Protein AF-A0A522X2L2-F1 (afdb_monomer_lite)

Secondary structure (DSSP, 8-state):
----TTSPP-EEEEETTTTEEEEEE--TT--S------HHHHHTT--

Structure (mmCIF, N/CA/C/O backbone):
data_AF-A0A522X2L2-F1
#
_entry.id   AF-A0A522X2L2-F1
#
loop_
_atom_site.group_PDB
_atom_site.id
_atom_site.type_symbol
_atom_site.label_atom_id
_atom_site.label_alt_id
_atom_site.label_comp_id
_atom_site.label_asym_id
_atom_site.label_entity_id
_atom_site.label_seq_id
_atom_site.pdbx_PDB_ins_code
_atom_site.Cartn_x
_atom_site.Cartn_y
_atom_site.Cartn_z
_atom_site.occupancy
_atom_site.B_iso_or_equiv
_atom_site.auth_seq_id
_atom_site.auth_comp_id
_atom_site.auth_asym_id
_atom_site.auth_atom_id
_atom_site.pdbx_PDB_model_num
ATOM 1 N N . ILE A 1 1 ? -7.239 5.592 4.610 1.00 52.50 1 ILE A N 1
ATOM 2 C CA . ILE A 1 1 ? -8.269 5.566 5.673 1.00 52.50 1 ILE A CA 1
ATOM 3 C C . ILE A 1 1 ? -7.593 6.095 6.921 1.00 52.50 1 ILE A C 1
ATOM 5 O O . ILE A 1 1 ? -6.718 5.418 7.446 1.00 52.50 1 ILE A O 1
ATOM 9 N N . TRP A 1 2 ? -7.915 7.320 7.326 1.00 51.41 2 TRP A N 1
ATOM 10 C CA . TRP A 1 2 ? -7.583 7.782 8.669 1.00 51.41 2 TRP A CA 1
ATOM 11 C C . TRP A 1 2 ? -8.655 7.191 9.580 1.00 51.41 2 TRP A C 1
ATOM 13 O O . TRP A 1 2 ? -9.736 7.751 9.725 1.00 51.41 2 TRP A O 1
ATOM 23 N N . ALA A 1 3 ? -8.408 5.969 10.041 1.00 60.78 3 ALA A N 1
ATOM 24 C CA . ALA A 1 3 ? -9.298 5.288 10.966 1.00 60.78 3 ALA A CA 1
ATOM 25 C C . ALA A 1 3 ? -9.089 5.870 12.378 1.00 60.78 3 ALA A C 1
ATOM 27 O O . ALA A 1 3 ? -8.053 6.496 12.637 1.00 60.78 3 ALA A O 1
ATOM 28 N N . GLY A 1 4 ? -10.062 5.718 13.276 1.00 61.47 4 GLY A N 1
ATOM 29 C CA . GLY A 1 4 ? -9.919 6.158 14.664 1.00 61.47 4 GLY A CA 1
ATOM 30 C C . GLY A 1 4 ? -8.708 5.501 15.335 1.00 61.47 4 GLY A C 1
ATOM 31 O O . GLY A 1 4 ? -8.211 4.474 14.883 1.00 61.47 4 GLY A O 1
ATOM 32 N N . LYS A 1 5 ? -8.221 6.072 16.445 1.0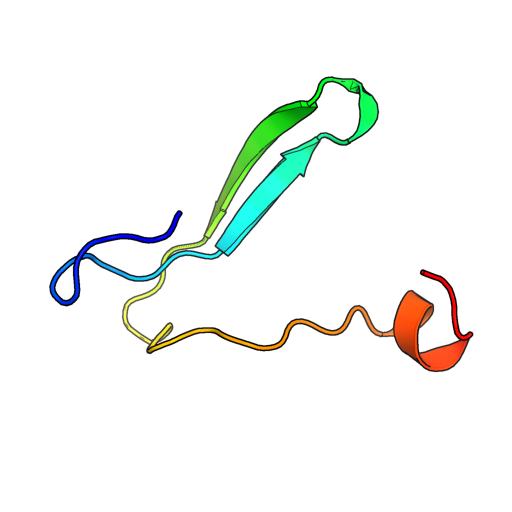0 65.19 5 LYS A N 1
ATOM 33 C CA . LYS A 1 5 ? -7.022 5.587 17.169 1.00 65.19 5 LYS A CA 1
ATOM 34 C C . LYS A 1 5 ? -7.086 4.093 17.548 1.00 65.19 5 LYS A C 1
ATOM 36 O O . LYS A 1 5 ? -6.052 3.478 17.784 1.00 65.19 5 LYS A O 1
ATOM 41 N N . THR A 1 6 ? -8.292 3.539 17.634 1.00 68.06 6 THR A N 1
ATOM 42 C CA . THR A 1 6 ? -8.597 2.155 18.019 1.00 68.06 6 THR A CA 1
ATOM 43 C C . THR A 1 6 ? -8.837 1.219 16.840 1.00 68.06 6 THR A C 1
ATOM 45 O O . THR A 1 6 ? -8.917 0.008 17.035 1.00 68.06 6 THR A O 1
ATOM 48 N N . ASP A 1 7 ? -8.987 1.754 15.633 1.00 75.44 7 ASP A N 1
ATOM 49 C CA . ASP A 1 7 ? -9.334 0.950 14.474 1.00 75.44 7 ASP A CA 1
ATOM 50 C C . ASP A 1 7 ? -8.095 0.233 13.915 1.00 75.44 7 ASP A C 1
ATOM 52 O O . ASP A 1 7 ? -6.998 0.805 13.887 1.00 75.44 7 ASP A O 1
ATOM 56 N N . PRO A 1 8 ? -8.245 -1.008 13.416 1.00 78.25 8 PRO A N 1
ATOM 57 C CA . PRO A 1 8 ? -7.146 -1.728 12.794 1.00 78.25 8 PRO A CA 1
ATOM 58 C C . PRO A 1 8 ? -6.569 -0.941 11.618 1.00 78.25 8 PRO A C 1
ATOM 60 O O . PRO A 1 8 ? -7.283 -0.540 10.693 1.00 78.25 8 PRO A O 1
ATOM 63 N N . SER A 1 9 ? -5.251 -0.761 11.638 1.00 88.12 9 SER A N 1
ATOM 64 C CA . SER A 1 9 ? -4.520 -0.141 10.538 1.00 88.12 9 SER A CA 1
ATOM 65 C C . SER A 1 9 ? -4.639 -0.969 9.256 1.00 88.12 9 SER A C 1
ATOM 67 O O . SER A 1 9 ? -4.779 -2.193 9.284 1.00 88.12 9 SER A O 1
ATOM 69 N N . ALA A 1 10 ? -4.569 -0.295 8.110 1.00 92.06 10 ALA A N 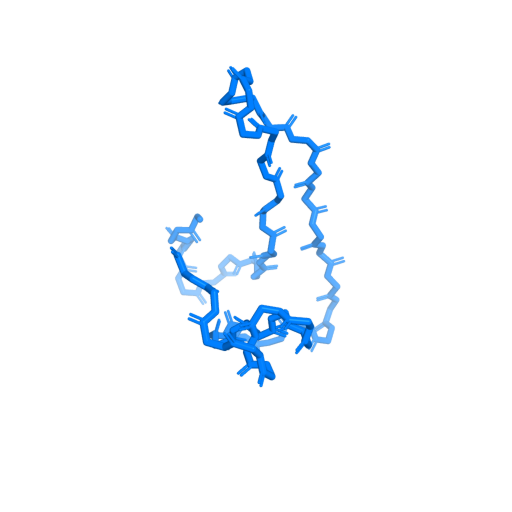1
ATOM 70 C CA . ALA A 1 10 ? -4.634 -0.947 6.809 1.00 92.06 10 ALA A CA 1
ATOM 71 C C . ALA A 1 10 ? -3.828 -0.185 5.755 1.00 92.06 10 ALA A C 1
ATOM 73 O O . ALA A 1 10 ? -3.702 1.042 5.812 1.00 92.06 10 ALA A O 1
ATOM 74 N N . ILE A 1 11 ? -3.343 -0.908 4.746 1.00 93.38 11 ILE A N 1
ATOM 75 C CA . ILE A 1 11 ? -2.855 -0.322 3.492 1.00 93.38 11 ILE A CA 1
ATOM 76 C C . ILE A 1 11 ? -3.933 -0.533 2.433 1.00 93.38 11 ILE A C 1
ATOM 78 O O . ILE A 1 11 ? -4.406 -1.648 2.225 1.00 93.38 11 ILE A O 1
ATOM 82 N N . VAL A 1 12 ? -4.332 0.548 1.769 1.00 94.69 12 VAL A N 1
ATOM 83 C CA . VAL A 1 12 ? -5.360 0.519 0.726 1.00 94.69 12 VAL A CA 1
ATOM 84 C C . VAL A 1 12 ? -4.687 0.633 -0.633 1.00 94.69 12 VAL A C 1
ATOM 86 O O . VAL A 1 12 ? -3.940 1.580 -0.870 1.00 94.69 12 VAL A O 1
ATOM 89 N N . VAL A 1 13 ? -4.966 -0.321 -1.518 1.00 96.19 13 VAL A N 1
ATOM 90 C CA . VAL A 1 13 ? -4.506 -0.317 -2.908 1.00 96.19 13 VAL A CA 1
ATOM 91 C C . VAL A 1 13 ? -5.669 0.116 -3.790 1.00 96.19 13 VAL A C 1
ATOM 93 O O . VAL A 1 13 ? -6.745 -0.489 -3.759 1.00 96.19 13 VAL A O 1
ATOM 96 N N . ILE A 1 14 ? -5.446 1.161 -4.578 1.00 97.06 14 ILE A N 1
ATOM 97 C CA . ILE A 1 14 ? -6.419 1.721 -5.517 1.00 97.06 14 ILE A CA 1
ATOM 98 C C . ILE A 1 14 ? -5.989 1.366 -6.938 1.00 97.06 14 ILE A C 1
ATOM 100 O O . ILE A 1 14 ? -4.800 1.350 -7.254 1.00 97.06 14 ILE A O 1
ATOM 104 N N . ASP 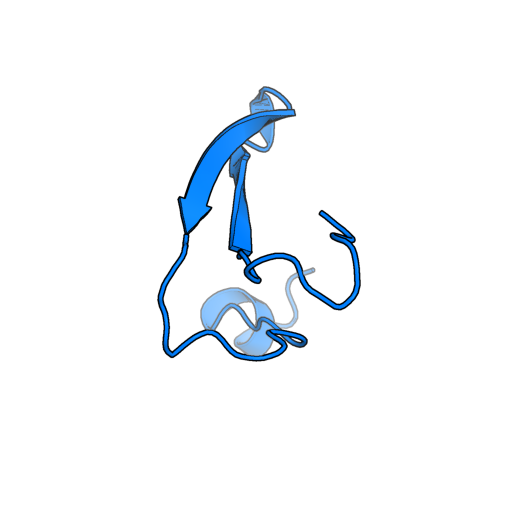A 1 15 ? -6.959 1.048 -7.787 1.00 98.06 15 ASP A N 1
ATOM 105 C CA . ASP A 1 15 ? -6.745 0.998 -9.227 1.00 98.06 15 ASP A CA 1
ATOM 106 C C . ASP A 1 15 ? -6.725 2.430 -9.770 1.00 98.06 15 ASP A C 1
ATOM 108 O O . ASP A 1 15 ? -7.732 3.132 -9.702 1.00 98.06 15 ASP A O 1
ATOM 112 N N . ASP A 1 16 ? -5.578 2.867 -10.281 1.00 97.75 16 ASP A N 1
ATOM 113 C CA . ASP A 1 16 ? -5.368 4.249 -10.722 1.00 97.75 16 ASP A CA 1
ATOM 114 C C . ASP A 1 16 ? -6.298 4.658 -11.880 1.00 97.75 16 ASP A C 1
ATOM 116 O O . ASP A 1 16 ? -6.954 5.699 -11.828 1.00 97.75 16 ASP A O 1
ATOM 120 N N . LYS A 1 17 ? -6.461 3.786 -12.884 1.00 97.75 17 LYS A N 1
ATOM 121 C CA . LYS A 1 17 ? -7.262 4.073 -14.087 1.00 97.75 17 LYS A CA 1
ATOM 122 C C . LYS A 1 17 ? -8.730 4.315 -13.758 1.00 97.75 17 LYS A C 1
ATOM 124 O O . LYS A 1 17 ? -9.371 5.197 -14.328 1.00 97.75 17 LYS A O 1
ATOM 129 N N . THR A 1 18 ? -9.278 3.496 -12.868 1.00 97.81 18 THR A N 1
ATOM 130 C CA . THR A 1 18 ? -10.708 3.516 -12.532 1.00 97.81 18 THR A CA 1
ATOM 131 C C . THR A 1 18 ? -11.015 4.278 -11.249 1.00 97.81 18 THR A C 1
ATOM 133 O O . THR A 1 18 ? -12.181 4.580 -10.994 1.00 97.81 18 THR A O 1
ATOM 136 N N . ARG A 1 19 ? -9.993 4.581 -10.438 1.00 95.75 19 ARG A N 1
ATOM 137 C CA . ARG A 1 19 ? -10.099 5.149 -9.084 1.00 95.75 19 ARG A CA 1
ATOM 138 C C . ARG A 1 19 ? -10.955 4.304 -8.137 1.00 95.75 19 ARG A C 1
ATOM 140 O O . ARG A 1 19 ? -11.544 4.817 -7.186 1.00 95.75 19 ARG A O 1
ATOM 147 N N . LYS A 1 20 ? -11.032 2.996 -8.393 1.00 97.06 20 LYS A N 1
ATOM 148 C CA . LYS A 1 20 ? -11.788 2.044 -7.573 1.00 97.06 20 LYS A CA 1
ATOM 149 C C . LYS A 1 20 ? -10.881 1.321 -6.588 1.00 97.06 20 LYS A C 1
ATOM 151 O O . LYS A 1 20 ? -9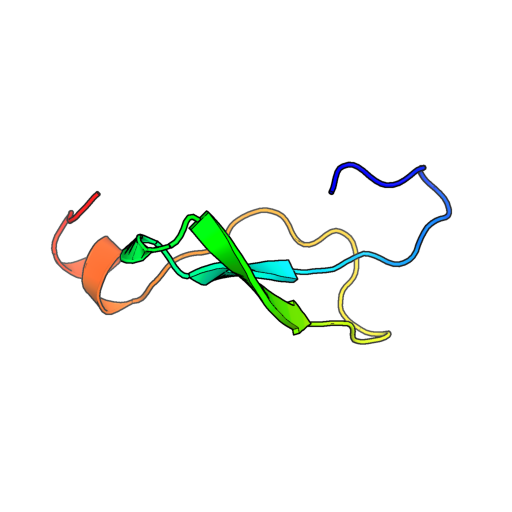.683 1.150 -6.810 1.00 97.06 20 LYS A O 1
ATOM 156 N N . LEU A 1 21 ? -11.482 0.864 -5.493 1.00 96.31 21 LEU A N 1
ATOM 157 C CA . LEU A 1 21 ? -10.810 0.016 -4.520 1.00 96.31 21 LEU A CA 1
ATOM 158 C C . LEU A 1 21 ? -10.368 -1.290 -5.188 1.00 96.31 21 LEU A C 1
ATOM 160 O O . LEU A 1 21 ? -11.205 -2.024 -5.710 1.00 96.31 21 LEU A O 1
ATOM 164 N N . LYS A 1 22 ? -9.065 -1.581 -5.141 1.00 97.19 22 LYS A N 1
ATOM 165 C CA . LYS A 1 22 ? -8.499 -2.821 -5.681 1.00 97.19 22 LYS A CA 1
ATOM 166 C C . LYS A 1 22 ? -8.264 -3.856 -4.590 1.00 97.19 22 LYS A C 1
ATOM 168 O O . LYS A 1 22 ? -8.632 -5.012 -4.757 1.00 97.19 22 LYS A O 1
ATOM 173 N N . ALA A 1 23 ? -7.652 -3.450 -3.479 1.00 96.25 23 ALA A N 1
ATOM 174 C CA . ALA A 1 23 ? -7.396 -4.335 -2.348 1.00 96.25 23 ALA A CA 1
ATOM 175 C C . ALA A 1 23 ? -7.252 -3.558 -1.036 1.00 96.25 23 ALA A C 1
ATOM 177 O O . ALA A 1 23 ? -6.907 -2.374 -1.022 1.00 96.25 23 ALA A O 1
ATOM 178 N N . VAL A 1 24 ? -7.470 -4.257 0.078 1.00 94.81 24 VAL A N 1
ATOM 179 C CA . VAL A 1 24 ? -7.182 -3.768 1.429 1.00 94.81 24 VAL A CA 1
ATOM 180 C C . VAL A 1 24 ? -6.294 -4.791 2.122 1.00 94.81 24 VAL A C 1
ATOM 182 O O . VAL A 1 24 ? -6.697 -5.935 2.310 1.00 94.81 24 VAL A O 1
ATOM 185 N N . ILE A 1 25 ? -5.093 -4.374 2.506 1.00 94.44 25 ILE A N 1
ATOM 186 C CA . ILE A 1 25 ? -4.128 -5.199 3.231 1.00 94.44 25 ILE A CA 1
ATOM 187 C C . ILE A 1 25 ? -4.298 -4.907 4.719 1.00 94.44 25 ILE A C 1
ATOM 189 O O . ILE A 1 25 ? -4.123 -3.764 5.155 1.00 94.44 25 ILE A O 1
ATOM 193 N N . LYS A 1 26 ? -4.642 -5.943 5.484 1.00 92.69 26 LYS A N 1
ATOM 194 C CA . LYS A 1 26 ? -4.749 -5.924 6.945 1.00 92.69 26 LYS A CA 1
ATOM 195 C C . LYS A 1 26 ? -3.914 -7.066 7.498 1.00 92.69 26 LYS A C 1
ATOM 197 O O . LYS A 1 26 ? -3.984 -8.173 6.976 1.00 92.69 26 LYS A O 1
ATOM 202 N N . ASP A 1 27 ? -3.166 -6.796 8.555 1.00 91.69 27 ASP A N 1
ATOM 203 C CA . ASP A 1 27 ? -2.405 -7.808 9.279 1.00 91.69 27 ASP A CA 1
ATOM 204 C C . ASP A 1 27 ? -2.278 -7.366 10.747 1.00 91.69 27 ASP A C 1
ATOM 206 O O . ASP A 1 27 ? -2.069 -6.173 10.985 1.00 91.69 27 ASP A O 1
ATOM 210 N N . PRO A 1 28 ? -2.394 -8.267 11.739 1.00 90.94 28 PRO A N 1
ATOM 211 C CA . PRO A 1 28 ? -2.204 -7.914 13.149 1.00 90.94 28 PRO A CA 1
ATOM 212 C C . PRO A 1 28 ? -0.835 -7.287 13.466 1.00 90.94 28 PRO A C 1
ATOM 214 O O . PRO A 1 28 ? -0.717 -6.528 14.424 1.00 90.94 28 PRO A O 1
ATOM 217 N N . LYS A 1 29 ? 0.200 -7.577 12.668 1.00 92.31 29 LYS A N 1
ATOM 218 C CA . LYS A 1 29 ? 1.552 -7.006 12.793 1.00 92.31 29 LYS A CA 1
ATOM 219 C C . LYS A 1 29 ? 1.687 -5.633 12.131 1.00 92.31 29 LYS A C 1
ATOM 221 O O . LYS A 1 29 ? 2.719 -4.982 12.282 1.00 92.31 29 LYS A O 1
ATOM 226 N N . LEU A 1 30 ? 0.677 -5.176 11.391 1.00 89.50 30 LEU A N 1
ATOM 227 C CA . LEU A 1 30 ? 0.688 -3.893 10.693 1.00 89.50 30 LEU A CA 1
ATOM 228 C C . LEU A 1 30 ? 0.333 -2.749 11.659 1.00 89.50 30 LEU A C 1
ATOM 230 O O . LEU A 1 30 ? -0.761 -2.194 11.610 1.00 89.50 30 LEU A O 1
ATOM 234 N N . ILE A 1 31 ? 1.261 -2.397 12.547 1.00 89.19 31 ILE A N 1
ATOM 235 C CA . ILE A 1 31 ? 1.081 -1.341 13.554 1.00 89.19 31 ILE A CA 1
ATOM 236 C C . ILE A 1 31 ? 1.540 0.004 12.973 1.00 89.19 31 ILE A C 1
ATOM 238 O O . ILE A 1 31 ? 2.682 0.133 12.542 1.00 89.19 31 ILE A O 1
ATOM 242 N N . THR A 1 32 ? 0.656 1.007 12.964 1.00 90.00 32 THR A N 1
ATOM 243 C CA . THR A 1 32 ? 0.939 2.398 12.540 1.00 90.00 32 THR A CA 1
ATOM 244 C C . THR A 1 32 ? 1.739 2.503 11.221 1.00 90.00 32 THR A C 1
ATOM 246 O O . THR A 1 32 ? 2.832 3.073 11.190 1.00 90.00 32 THR A O 1
ATOM 249 N N . PRO A 1 33 ? 1.235 1.957 10.097 1.00 90.94 33 PRO A N 1
ATOM 250 C CA . PRO A 1 33 ? 1.983 1.903 8.843 1.00 90.94 33 PRO A CA 1
ATOM 251 C C . PRO A 1 33 ? 2.043 3.274 8.147 1.00 90.94 33 PRO A C 1
ATOM 253 O O . PRO A 1 33 ? 1.107 3.662 7.444 1.00 90.94 33 PRO A O 1
ATOM 256 N N . THR A 1 34 ? 3.171 3.975 8.263 1.00 91.00 34 THR A N 1
ATOM 257 C CA . THR A 1 34 ? 3.395 5.306 7.671 1.00 91.00 34 THR A CA 1
ATOM 258 C C . THR A 1 34 ? 3.996 5.222 6.262 1.00 91.00 34 THR A C 1
ATOM 260 O O . THR A 1 34 ? 3.259 4.939 5.313 1.00 91.00 34 THR A O 1
ATOM 263 N N . GLY A 1 35 ? 5.307 5.445 6.118 1.00 94.94 35 GLY A N 1
ATOM 264 C CA . GLY A 1 35 ? 6.024 5.517 4.844 1.00 94.94 35 GLY A CA 1
ATOM 265 C C . GLY A 1 35 ? 5.901 4.242 4.009 1.00 94.94 35 GLY A C 1
ATOM 266 O O . GLY A 1 35 ? 5.868 3.131 4.542 1.00 94.94 35 GLY A O 1
ATOM 267 N N . LYS A 1 36 ? 5.789 4.408 2.688 1.00 96.06 36 LYS A N 1
ATOM 268 C CA . LYS A 1 36 ? 5.656 3.319 1.710 1.00 96.06 36 LYS A CA 1
ATOM 269 C C . LYS A 1 36 ? 6.502 3.690 0.504 1.00 96.06 36 LYS A C 1
ATOM 271 O O . LYS A 1 36 ? 6.212 4.680 -0.157 1.00 96.06 36 LYS A O 1
ATOM 276 N N . PHE A 1 37 ? 7.537 2.905 0.246 1.00 97.88 37 PHE A N 1
ATO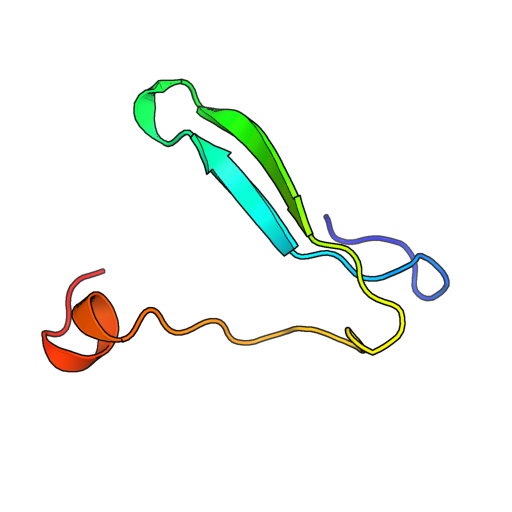M 277 C CA . PHE A 1 37 ? 8.511 3.179 -0.803 1.00 97.88 37 PHE A CA 1
ATOM 278 C C . PHE A 1 37 ? 8.468 2.035 -1.806 1.00 97.88 37 PHE A C 1
ATOM 280 O O . PHE A 1 37 ? 8.746 0.885 -1.463 1.00 97.88 37 PHE A O 1
ATOM 287 N N . ASN A 1 38 ? 8.053 2.334 -3.036 1.00 98.12 38 ASN A N 1
ATOM 288 C CA . ASN A 1 38 ? 8.175 1.379 -4.126 1.00 98.12 38 ASN A CA 1
ATOM 289 C C . ASN A 1 38 ? 9.631 1.387 -4.604 1.00 98.12 38 ASN A C 1
ATOM 291 O O . ASN A 1 38 ? 10.145 2.439 -4.961 1.00 98.12 38 ASN A O 1
ATOM 295 N N . VAL A 1 39 ? 10.278 0.218 -4.618 1.00 98.19 39 VAL A N 1
ATOM 296 C CA . VAL A 1 39 ? 11.718 0.096 -4.900 1.00 98.19 39 VAL A CA 1
ATOM 297 C C . VAL A 1 39 ? 12.099 0.723 -6.240 1.00 98.19 39 VAL A C 1
ATOM 299 O O . VAL A 1 39 ? 13.017 1.534 -6.282 1.00 98.19 39 VAL A O 1
ATOM 302 N N . TYR A 1 40 ? 11.386 0.385 -7.317 1.00 98.50 40 TYR A N 1
ATOM 303 C CA . TYR A 1 40 ? 11.702 0.888 -8.654 1.00 98.50 40 TYR A CA 1
ATOM 304 C C . TYR A 1 40 ? 11.541 2.408 -8.727 1.00 98.50 40 TYR A C 1
ATOM 306 O O . TYR A 1 40 ? 12.450 3.099 -9.184 1.00 98.50 40 TYR A O 1
ATOM 314 N N . ASN A 1 41 ? 10.423 2.917 -8.210 1.00 98.50 41 ASN A N 1
ATOM 315 C CA . ASN A 1 41 ? 10.115 4.341 -8.239 1.00 98.50 41 ASN A CA 1
ATOM 316 C C . ASN A 1 41 ? 11.102 5.158 -7.399 1.00 98.50 41 ASN A C 1
ATOM 318 O O . ASN A 1 41 ? 11.580 6.188 -7.853 1.00 98.50 41 ASN A O 1
ATOM 322 N N . THR A 1 42 ? 11.448 4.689 -6.198 1.00 98.06 42 THR A N 1
ATOM 323 C CA . THR A 1 42 ? 12.396 5.381 -5.314 1.00 98.06 42 THR A CA 1
ATOM 324 C C . THR A 1 42 ? 13.827 5.316 -5.844 1.00 98.06 42 THR A C 1
ATOM 326 O O . THR A 1 42 ? 14.561 6.279 -5.695 1.00 98.06 42 THR A O 1
ATOM 329 N N . GLN A 1 43 ? 14.236 4.212 -6.477 1.00 98.44 43 GLN A N 1
ATOM 330 C CA . GLN A 1 43 ? 15.583 4.093 -7.042 1.00 98.44 43 GLN A CA 1
ATOM 331 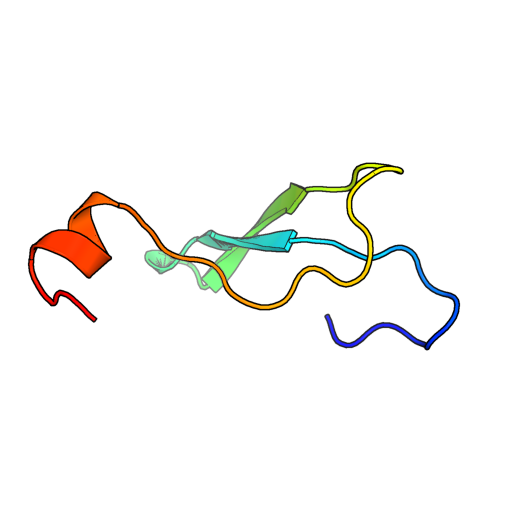C C . GLN A 1 43 ? 15.814 5.021 -8.246 1.00 98.44 43 GLN A C 1
ATOM 333 O O . GLN A 1 43 ? 16.942 5.453 -8.461 1.00 98.44 43 GLN A O 1
ATOM 338 N N . HIS A 1 44 ? 14.772 5.289 -9.038 1.00 98.56 44 HIS A N 1
ATOM 339 C CA . HIS A 1 44 ? 14.862 6.063 -10.283 1.00 98.56 44 HIS A CA 1
ATOM 340 C C . HIS A 1 44 ? 14.225 7.458 -10.175 1.00 98.56 44 HIS A C 1
ATOM 342 O O . HIS A 1 44 ? 14.008 8.094 -11.202 1.00 98.56 44 HIS A O 1
ATOM 348 N N . ASP A 1 45 ? 13.890 7.909 -8.961 1.00 97.44 45 ASP A N 1
ATOM 349 C CA . ASP A 1 45 ? 13.232 9.195 -8.690 1.00 97.44 45 ASP A CA 1
ATOM 350 C C . ASP A 1 45 ? 11.955 9.438 -9.525 1.00 97.44 45 ASP A C 1
ATOM 352 O O . ASP A 1 45 ? 11.715 10.525 -10.048 1.00 97.44 45 ASP A O 1
ATOM 356 N N . ILE A 1 46 ? 11.107 8.410 -9.644 1.00 96.88 46 ILE A N 1
ATOM 357 C CA . ILE A 1 46 ? 9.821 8.465 -10.357 1.00 96.88 46 ILE A CA 1
ATOM 358 C C . ILE A 1 46 ? 8.695 8.709 -9.344 1.00 96.88 46 ILE A C 1
ATOM 360 O O . ILE A 1 46 ? 8.463 7.869 -8.468 1.00 96.88 46 ILE A O 1
ATOM 364 N N . TYR A 1 47 ? 7.970 9.823 -9.478 1.00 94.44 47 TYR A N 1
ATOM 365 C CA . TYR A 1 47 ? 6.877 10.225 -8.583 1.00 94.44 47 TYR A CA 1
ATOM 366 C C . TYR A 1 47 ? 5.653 10.766 -9.325 1.00 94.44 47 TYR A C 1
ATOM 368 O O . TYR A 1 47 ? 5.817 11.362 -10.413 1.00 94.44 47 TYR A O 1
#

pLDDT: mean 89.83, std 12.54, range [51.41, 98.56]

Radius of gyration: 13.01 Å; chains: 1; bounding box: 27×18×32 Å

Foldseek 3Di:
DPDPPPDFDWDWDADPVVRHTDDIDGDPPCPPDDDDDDPVCVVVVND

Sequence (47 aa):
IWAGKTDPSAIVVIDDKTRKLKAVIKDPKLITPTGKFNVYNTQHDIY